Protein AF-A0A820RFN9-F1 (afdb_monomer_lite)

Sequence (138 aa):
KYSQEIILLDFNHFYDFIEDHGHKKLIDLIHEIFGTKLCTTARTINECTLNYLWNHKQQVILLYDEDADKCTPYMDKIGHFFKVCESPWPNTPRVENLFLFLNEKVSQPRPTTCINVTQGQTTPDGSSIQRNPFSSLY

Secondary structure (DSSP, 8-state):
--SS--EEEEE---TT--SHHHHHHHHHHHHHHHGGGB--S--STTT--HHHHHHTT--EEEEE-S-HHHHGGGHHHH-PPPPBS-------S-HHHHHHHHHHHHHSPPPSSSB----------HHHHHH-TTS---

Radius of gyration: 18.13 Å; chains: 1; bounding box: 38×36×46 Å

Foldseek 3Di:
DPLLAAAEAADDDDPPPPDLVSVVVVLVVCCVVCPQLAPAPDPFPVCPDSVNSSVSSHRYAYAHPDDVVSCVVVSNRRHDHFAAPDADDLAAQDQVSLVVQQVVLVPDDDDPGGDYHRDSDYDDDPVNCVVCVPDDPD

pLDDT: mean 81.47, std 10.43, range [44.75, 95.12]

InterPro domains:
  IPR017946 PLC-like phosphodiesterase, TIM beta/alpha-barrel domain superfamily [G3DSA:3.20.20.190] (1-134)
  IPR017946 PLC-like phosphodiesterase, TIM beta/alpha-barrel domain superfamily [SSF51695] (2-116)

Organism: NCBI:txid433720

Structure (mmCIF, N/CA/C/O backbone):
data_AF-A0A820RFN9-F1
#
_entry.id   AF-A0A820RFN9-F1
#
loop_
_atom_site.group_PDB
_atom_site.id
_atom_site.type_symbol
_atom_site.label_atom_id
_atom_site.label_alt_id
_atom_site.label_comp_id
_atom_site.label_asym_id
_atom_site.label_entity_id
_atom_site.label_seq_id
_atom_site.pdbx_PDB_ins_code
_atom_site.Cartn_x
_atom_site.Cartn_y
_atom_site.Cartn_z
_atom_site.occupancy
_atom_site.B_iso_or_equiv
_atom_site.auth_seq_id
_atom_site.auth_comp_id
_atom_site.auth_asym_id
_atom_site.auth_atom_id
_atom_site.pdbx_PDB_model_num
ATOM 1 N N . LYS A 1 1 ? -18.315 -11.829 2.493 1.00 63.44 1 LYS A N 1
ATOM 2 C CA . LYS A 1 1 ? -17.267 -12.874 2.348 1.00 63.44 1 LYS A CA 1
ATOM 3 C C . LYS A 1 1 ? -15.975 -12.113 2.038 1.00 63.44 1 LYS A C 1
ATOM 5 O O . LYS A 1 1 ? -16.092 -11.216 1.219 1.00 63.44 1 LYS A O 1
ATOM 10 N N . TYR A 1 2 ? -14.856 -12.362 2.735 1.00 82.00 2 TYR A N 1
ATOM 11 C CA . TYR A 1 2 ? -13.603 -11.558 2.737 1.00 82.00 2 TYR A CA 1
ATOM 12 C C . TYR A 1 2 ? -13.580 -10.293 3.625 1.00 82.00 2 TYR A C 1
ATOM 14 O O . TYR A 1 2 ? -13.103 -9.251 3.200 1.00 82.00 2 TYR A O 1
ATOM 22 N N . SER A 1 3 ? -14.086 -10.344 4.863 1.00 83.25 3 SER A N 1
ATOM 23 C CA . SER A 1 3 ? -14.044 -9.186 5.787 1.00 83.25 3 SER A CA 1
ATOM 24 C C . SER A 1 3 ? -12.675 -8.929 6.431 1.00 83.25 3 SER A C 1
ATOM 26 O O . SER A 1 3 ? -12.507 -7.909 7.088 1.00 83.25 3 SER A O 1
ATOM 28 N N . GLN A 1 4 ? -11.729 -9.861 6.287 1.00 91.88 4 GLN A N 1
ATOM 29 C CA . GLN A 1 4 ? -10.381 -9.762 6.857 1.00 91.88 4 GLN A CA 1
ATOM 30 C C . GLN A 1 4 ? -9.294 -9.528 5.802 1.00 91.88 4 GLN A C 1
ATOM 32 O O . GLN A 1 4 ? -8.149 -9.264 6.158 1.00 91.88 4 GLN A O 1
ATOM 37 N N . GLU A 1 5 ? -9.645 -9.595 4.518 1.00 94.75 5 GLU A N 1
ATOM 38 C CA . GLU A 1 5 ? -8.710 -9.277 3.442 1.00 94.75 5 GLU A CA 1
ATOM 39 C C . GLU A 1 5 ? -8.418 -7.778 3.439 1.00 94.75 5 GLU A C 1
ATOM 41 O O . GLU A 1 5 ? -9.338 -6.963 3.597 1.00 94.75 5 GLU A O 1
ATOM 46 N N . ILE A 1 6 ? -7.144 -7.445 3.240 1.00 94.06 6 ILE A N 1
ATOM 47 C CA . ILE A 1 6 ? -6.651 -6.078 3.110 1.00 94.06 6 ILE A CA 1
ATOM 48 C C . ILE A 1 6 ? -6.086 -5.904 1.702 1.00 94.06 6 ILE A C 1
ATOM 50 O O . ILE A 1 6 ? -5.298 -6.718 1.227 1.00 94.06 6 ILE A O 1
ATOM 54 N N . ILE A 1 7 ? -6.497 -4.830 1.045 1.00 93.62 7 ILE A N 1
ATOM 55 C CA . ILE A 1 7 ? -6.094 -4.451 -0.301 1.00 93.62 7 ILE A CA 1
ATOM 56 C C . ILE A 1 7 ? -5.131 -3.274 -0.177 1.00 93.62 7 ILE A C 1
ATOM 58 O O . ILE A 1 7 ? -5.468 -2.252 0.422 1.00 93.62 7 ILE A O 1
ATOM 62 N N . LEU A 1 8 ? -3.945 -3.413 -0.763 1.00 91.56 8 LEU A N 1
ATOM 63 C CA . LEU A 1 8 ? -3.024 -2.303 -0.986 1.00 91.56 8 LEU A CA 1
ATOM 64 C C . LEU A 1 8 ? -3.233 -1.812 -2.421 1.00 91.56 8 LEU A C 1
ATOM 66 O O . LEU A 1 8 ? -3.063 -2.589 -3.359 1.00 91.56 8 LEU A O 1
ATOM 70 N N . LEU A 1 9 ? -3.629 -0.553 -2.588 1.00 91.38 9 LEU A N 1
ATOM 71 C CA . LEU A 1 9 ? -3.722 0.091 -3.896 1.00 91.38 9 LEU A CA 1
ATOM 72 C C . LEU A 1 9 ? -2.517 1.003 -4.072 1.00 91.38 9 LEU A C 1
ATOM 74 O O . LEU A 1 9 ? -2.423 2.011 -3.379 1.00 91.38 9 LEU A O 1
ATOM 78 N N . ASP A 1 10 ? -1.614 0.628 -4.973 1.00 88.12 10 ASP A N 1
ATOM 79 C CA . ASP A 1 10 ? -0.408 1.387 -5.297 1.00 88.12 10 ASP A CA 1
ATOM 80 C C . ASP A 1 10 ? -0.602 2.138 -6.615 1.00 88.12 10 ASP A C 1
ATOM 82 O O . ASP A 1 10 ? -0.646 1.529 -7.685 1.00 88.12 10 ASP A O 1
ATOM 86 N N . PHE A 1 11 ? -0.780 3.455 -6.518 1.00 86.50 11 PHE A N 1
ATOM 87 C CA . PHE A 1 11 ? -0.796 4.355 -7.662 1.00 86.50 11 PHE A CA 1
ATOM 88 C C . PHE A 1 11 ? 0.544 5.080 -7.731 1.00 86.50 11 PHE A C 1
ATOM 90 O O . PHE A 1 11 ? 0.861 5.902 -6.870 1.00 86.50 11 PHE A O 1
ATOM 97 N N . ASN A 1 12 ? 1.304 4.786 -8.778 1.00 81.12 12 ASN A N 1
ATOM 98 C CA . ASN A 1 12 ? 2.606 5.373 -9.050 1.00 81.12 12 ASN A CA 1
ATOM 99 C C . ASN A 1 12 ? 2.715 5.797 -10.520 1.00 81.12 12 ASN A C 1
ATOM 101 O O . ASN A 1 12 ? 1.870 5.442 -11.344 1.00 81.12 12 ASN A O 1
ATOM 105 N N . HIS A 1 13 ? 3.743 6.593 -10.832 1.00 78.69 13 HIS A N 1
ATOM 106 C CA . HIS A 1 13 ? 4.041 7.055 -12.192 1.00 78.69 13 HIS A CA 1
ATOM 107 C C . HIS A 1 13 ? 2.832 7.685 -12.918 1.00 78.69 13 HIS A C 1
ATOM 109 O O . HIS A 1 13 ? 2.386 7.208 -13.961 1.00 78.69 13 HIS A O 1
ATOM 115 N N . PHE A 1 14 ? 2.301 8.783 -12.374 1.00 81.94 14 PHE A N 1
ATOM 116 C CA . PHE A 1 14 ? 1.192 9.529 -12.977 1.00 81.94 14 PHE A CA 1
ATOM 117 C C . PHE A 1 14 ? 1.615 10.227 -14.281 1.00 81.94 14 PHE A C 1
ATOM 119 O O . PHE A 1 14 ? 2.136 11.341 -14.272 1.00 81.94 14 PHE A O 1
ATOM 126 N N . TYR A 1 15 ? 1.390 9.571 -15.419 1.00 78.94 15 TYR A N 1
ATOM 127 C CA . TYR A 1 15 ? 1.621 10.154 -16.742 1.00 78.94 15 TYR A CA 1
ATOM 128 C C . TYR A 1 15 ? 0.441 11.021 -17.173 1.00 78.94 15 TYR A C 1
ATOM 130 O O . TYR A 1 15 ? -0.710 10.613 -17.044 1.00 78.94 15 TYR A O 1
ATOM 138 N N . ASP A 1 16 ? 0.731 12.209 -17.703 1.00 78.25 16 ASP A N 1
ATOM 139 C CA . ASP A 1 16 ? -0.263 13.159 -18.219 1.00 78.25 16 ASP A CA 1
ATOM 140 C C . ASP A 1 16 ? -1.347 13.578 -17.211 1.00 78.25 16 ASP A C 1
ATOM 142 O O . ASP A 1 16 ? -2.396 14.107 -17.588 1.00 78.25 16 ASP A O 1
ATOM 146 N N . PHE A 1 17 ? -1.077 13.435 -15.909 1.00 76.31 17 PHE A N 1
ATOM 147 C CA . PHE A 1 17 ? -1.817 14.149 -14.872 1.00 76.31 17 PHE A CA 1
ATOM 148 C C . PHE A 1 17 ? -1.335 15.604 -14.859 1.00 76.31 17 PHE A C 1
ATOM 150 O O . PHE A 1 17 ? -0.582 16.060 -14.003 1.00 76.31 17 PHE A O 1
ATOM 157 N N . ILE A 1 18 ? -1.718 16.324 -15.907 1.00 63.00 18 ILE A N 1
ATOM 158 C CA . ILE A 1 18 ? -1.480 17.752 -16.036 1.00 63.00 18 ILE A CA 1
ATOM 159 C C . ILE A 1 18 ? -2.492 18.427 -15.098 1.00 63.00 18 ILE A C 1
ATOM 161 O O . ILE A 1 18 ? -3.697 18.322 -15.322 1.00 63.00 18 ILE A O 1
ATOM 165 N N . GLU A 1 19 ? -1.992 19.088 -14.048 1.00 65.00 19 GLU A N 1
ATOM 166 C CA . GLU A 1 19 ? -2.757 19.833 -13.027 1.00 65.00 19 GLU A CA 1
ATOM 167 C C . GLU A 1 19 ? -3.531 18.986 -11.985 1.00 65.00 19 GLU A C 1
ATOM 169 O O . GLU A 1 19 ? -3.819 17.800 -12.156 1.00 65.00 19 GLU A O 1
ATOM 174 N N . ASP A 1 20 ? -3.942 19.639 -10.889 1.00 67.94 20 ASP A N 1
ATOM 175 C CA . ASP A 1 20 ? -4.644 19.043 -9.735 1.00 67.94 20 ASP A CA 1
ATOM 176 C C . ASP A 1 20 ? -5.970 18.334 -10.092 1.00 67.94 20 ASP A C 1
ATOM 178 O O . ASP A 1 20 ? -6.536 17.583 -9.291 1.00 67.94 20 ASP A O 1
ATOM 182 N N . HIS A 1 21 ? -6.517 18.578 -11.287 1.00 77.44 21 HIS A N 1
ATOM 183 C CA . HIS A 1 21 ? -7.804 18.038 -11.726 1.00 77.44 21 HIS A CA 1
ATOM 184 C C . HIS A 1 21 ? -7.785 16.524 -11.971 1.00 77.44 21 HIS A C 1
ATOM 186 O O . HIS A 1 21 ? -8.797 15.866 -11.709 1.00 77.44 21 HIS A O 1
ATOM 192 N N . GLY A 1 22 ? -6.667 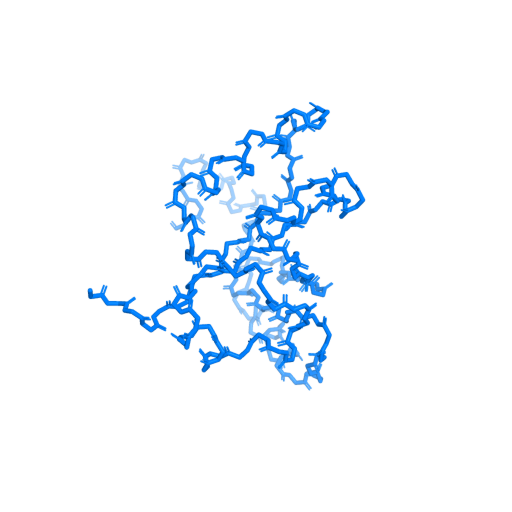15.962 -12.445 1.00 84.00 22 GLY A N 1
ATOM 193 C CA . GLY A 1 22 ? -6.523 14.513 -12.629 1.00 84.00 22 GLY A CA 1
ATOM 194 C C . GLY A 1 22 ? -6.543 13.776 -11.290 1.00 84.00 22 GLY A C 1
ATOM 195 O O . GLY A 1 22 ? -7.355 12.871 -11.080 1.00 84.00 22 GLY A O 1
ATOM 196 N N . HIS A 1 23 ? -5.723 14.253 -10.351 1.00 85.00 23 HIS A N 1
ATOM 197 C CA . HIS A 1 23 ? -5.608 13.706 -8.998 1.00 85.00 23 HIS A CA 1
ATOM 198 C C . HIS A 1 23 ? -6.942 13.773 -8.258 1.00 85.00 23 HIS A C 1
ATOM 200 O O . HIS A 1 23 ? -7.414 12.766 -7.733 1.00 85.00 23 HIS A O 1
ATOM 206 N N . LYS A 1 24 ? -7.625 14.925 -8.313 1.00 84.75 24 LYS A N 1
ATOM 207 C CA . LYS A 1 24 ? -8.957 15.096 -7.721 1.00 84.75 24 LYS A CA 1
ATOM 208 C C . LYS A 1 24 ? -9.959 14.054 -8.218 1.00 84.75 24 LYS A C 1
ATOM 210 O O . LYS A 1 24 ? -10.647 13.440 -7.408 1.00 84.75 24 LYS A O 1
ATOM 215 N N . LYS A 1 25 ? -10.057 13.861 -9.538 1.00 87.75 25 LYS A N 1
ATOM 216 C CA . LYS A 1 25 ? -11.018 12.921 -10.137 1.00 87.75 25 LYS A CA 1
ATOM 217 C C . LYS A 1 25 ? -10.735 11.481 -9.726 1.00 87.75 25 LYS A C 1
ATOM 219 O O . LYS A 1 25 ? -11.669 10.764 -9.380 1.00 87.75 25 LYS A O 1
ATOM 224 N N . LEU A 1 26 ? -9.467 11.069 -9.750 1.00 89.19 26 LEU A N 1
ATOM 225 C CA . LEU A 1 26 ? -9.071 9.727 -9.327 1.00 89.19 26 LEU A CA 1
ATOM 226 C C . LEU A 1 26 ? -9.400 9.499 -7.847 1.00 89.19 26 LEU A C 1
ATOM 228 O O . LEU A 1 26 ? -9.985 8.482 -7.488 1.00 89.19 26 LEU A O 1
ATOM 232 N N . ILE A 1 27 ? -9.086 10.474 -7.001 1.00 88.25 27 ILE A N 1
ATOM 233 C CA . ILE A 1 27 ? -9.373 10.427 -5.569 1.00 88.25 27 ILE A CA 1
ATOM 234 C C . ILE A 1 27 ? -10.878 10.349 -5.288 1.00 88.25 27 ILE A C 1
ATOM 236 O O . ILE A 1 27 ? -11.308 9.517 -4.487 1.00 88.25 27 ILE A O 1
ATOM 240 N N . ASP A 1 28 ? -11.680 11.194 -5.938 1.00 89.12 28 ASP A N 1
ATOM 241 C CA . ASP A 1 28 ? -13.133 11.189 -5.767 1.00 89.12 28 ASP A CA 1
ATOM 242 C C . ASP A 1 28 ? -13.722 9.832 -6.199 1.00 89.12 28 ASP A C 1
ATOM 244 O O . ASP A 1 28 ? -14.564 9.285 -5.487 1.00 89.12 28 ASP A O 1
ATOM 248 N N . LEU A 1 29 ? -13.206 9.229 -7.279 1.00 92.50 29 LEU A N 1
ATOM 249 C CA . LEU A 1 29 ? -13.595 7.890 -7.731 1.00 92.50 29 LEU A CA 1
ATOM 250 C C . LEU A 1 29 ? -13.212 6.791 -6.724 1.00 92.50 29 LEU A C 1
ATOM 252 O O . LEU A 1 29 ? -14.024 5.919 -6.416 1.00 92.50 29 LEU A O 1
ATOM 256 N N . ILE A 1 30 ? -11.990 6.824 -6.185 1.00 92.56 30 ILE A N 1
ATOM 257 C CA . ILE A 1 30 ? -11.536 5.877 -5.153 1.00 92.56 30 ILE A CA 1
ATOM 258 C C . ILE A 1 30 ? -12.450 5.968 -3.925 1.00 92.56 30 ILE A C 1
ATOM 260 O O . ILE A 1 30 ? -12.895 4.944 -3.401 1.00 92.56 30 ILE A O 1
ATOM 264 N N . HIS A 1 31 ? -12.767 7.187 -3.486 1.00 90.50 31 HIS A N 1
ATOM 265 C CA . HIS A 1 31 ? -13.668 7.407 -2.362 1.00 90.50 31 HIS A CA 1
ATOM 266 C C . HIS A 1 31 ? -15.097 6.932 -2.655 1.00 90.50 31 HIS A C 1
ATOM 268 O O . HIS A 1 31 ? -15.713 6.313 -1.792 1.00 90.50 31 HIS A O 1
ATOM 274 N N . GLU A 1 32 ? -15.623 7.164 -3.857 1.00 92.94 32 GLU A N 1
ATOM 275 C CA . GLU A 1 32 ? -16.941 6.669 -4.270 1.00 92.94 32 GLU A CA 1
ATOM 276 C C . GLU A 1 32 ? -17.019 5.133 -4.243 1.00 92.94 32 GLU A C 1
ATOM 278 O O . GLU A 1 32 ? -17.994 4.569 -3.746 1.00 92.94 32 GLU A O 1
ATOM 283 N N . ILE A 1 33 ? -15.973 4.446 -4.717 1.00 94.31 33 ILE A N 1
ATOM 284 C CA . ILE A 1 33 ? -15.933 2.979 -4.799 1.00 94.31 33 ILE A CA 1
ATOM 285 C C . ILE A 1 33 ? -15.744 2.336 -3.421 1.00 94.31 33 ILE A C 1
ATOM 287 O O . ILE A 1 33 ? -16.425 1.364 -3.075 1.00 94.31 33 ILE A O 1
ATOM 291 N N . PHE A 1 34 ? -14.777 2.825 -2.645 1.00 93.31 34 PHE A N 1
ATOM 292 C CA . PHE A 1 34 ? -14.344 2.153 -1.420 1.00 93.31 34 PHE A CA 1
ATOM 293 C C . PHE A 1 34 ? -14.951 2.759 -0.154 1.00 93.31 34 PHE A C 1
ATOM 295 O O . PHE A 1 34 ? -15.169 2.024 0.814 1.00 93.31 34 PHE A O 1
ATOM 302 N N . GLY A 1 35 ? -15.271 4.054 -0.160 1.00 91.94 35 GLY A N 1
ATOM 303 C CA . GLY A 1 35 ? -15.923 4.766 0.937 1.00 91.94 35 GLY A CA 1
ATOM 304 C C . GLY A 1 35 ? -15.311 4.439 2.297 1.00 91.94 35 GLY A C 1
ATOM 305 O O . GLY A 1 35 ? -14.104 4.537 2.501 1.00 91.94 35 GLY A O 1
ATOM 306 N N . THR A 1 36 ? -16.141 3.954 3.222 1.00 91.81 36 THR A N 1
ATOM 307 C CA . THR A 1 36 ? -15.730 3.625 4.598 1.00 91.81 36 THR A 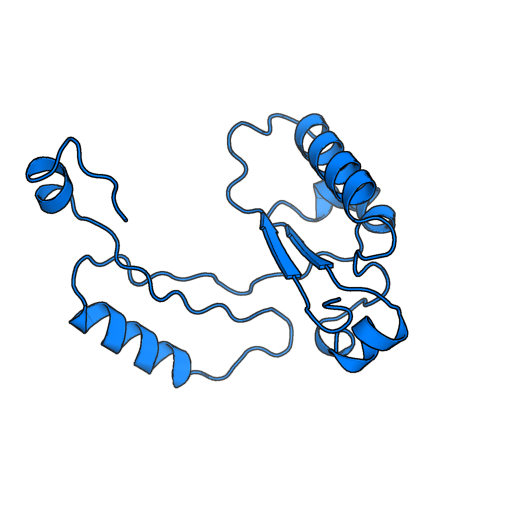CA 1
ATOM 308 C C . THR A 1 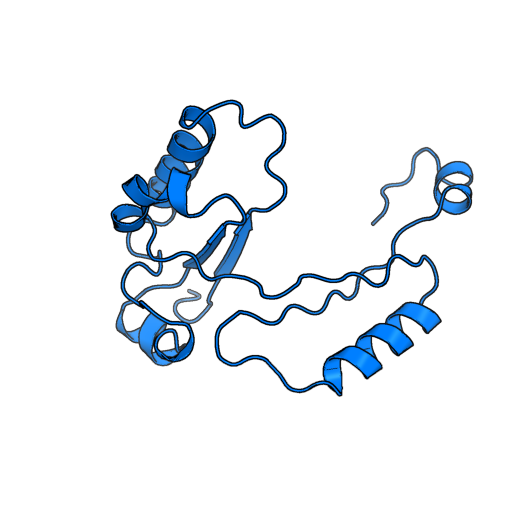36 ? -14.738 2.464 4.708 1.00 91.81 36 THR A C 1
ATOM 310 O O . THR A 1 36 ? -14.239 2.204 5.798 1.00 91.81 36 THR A O 1
ATOM 313 N N . LYS A 1 37 ? -14.466 1.729 3.621 1.00 93.56 37 LYS A N 1
ATOM 314 C CA . LYS A 1 37 ? -13.429 0.688 3.610 1.00 93.56 37 LYS A CA 1
ATOM 315 C C . LYS A 1 37 ? -12.027 1.278 3.467 1.00 93.56 37 LYS A C 1
ATOM 317 O O . LYS A 1 37 ? -11.068 0.551 3.717 1.00 93.56 37 LYS A O 1
ATOM 322 N N . LEU A 1 38 ? -11.887 2.542 3.065 1.00 93.38 38 LEU A N 1
ATOM 323 C CA . LEU A 1 38 ? -10.592 3.217 3.019 1.00 93.38 38 LEU A CA 1
ATOM 324 C C . LEU A 1 38 ? -10.050 3.429 4.432 1.00 93.38 38 LEU A C 1
ATOM 326 O O . LEU A 1 38 ? -10.771 3.838 5.343 1.00 93.38 38 LEU A O 1
ATOM 330 N N . CYS A 1 39 ? -8.762 3.156 4.604 1.00 92.00 39 CYS A N 1
ATOM 331 C CA . CYS A 1 39 ? -8.029 3.438 5.826 1.00 92.00 39 CYS A CA 1
ATOM 332 C C . CYS A 1 39 ? -7.766 4.942 5.943 1.00 92.00 39 CYS A C 1
ATOM 334 O O . CYS A 1 39 ? -6.727 5.434 5.509 1.00 92.00 39 CYS A O 1
ATOM 336 N N . THR A 1 40 ? -8.700 5.671 6.556 1.00 88.88 40 THR A N 1
ATOM 337 C CA . THR A 1 40 ? -8.592 7.130 6.720 1.00 88.88 40 THR A CA 1
ATOM 338 C C . THR A 1 40 ? -8.084 7.584 8.083 1.00 88.88 40 THR A C 1
ATOM 340 O O . THR A 1 40 ? -7.723 8.744 8.266 1.00 88.88 40 THR A O 1
ATOM 343 N N . THR A 1 41 ? -8.049 6.674 9.054 1.00 85.38 41 THR A N 1
ATOM 344 C CA . THR A 1 41 ? -7.905 7.018 10.473 1.00 85.38 41 THR A CA 1
ATOM 345 C C . THR A 1 41 ? -6.532 6.691 11.052 1.00 85.38 41 THR A C 1
ATOM 347 O O . THR A 1 41 ? -6.127 7.344 12.013 1.00 85.38 41 THR A O 1
ATOM 350 N N . ALA A 1 42 ? -5.801 5.730 10.478 1.00 85.00 42 ALA A N 1
ATOM 351 C CA . ALA A 1 42 ? -4.424 5.460 10.879 1.00 85.00 42 ALA A CA 1
ATOM 352 C C . ALA A 1 42 ? -3.510 6.597 10.397 1.00 85.00 42 ALA A C 1
ATOM 354 O O . ALA A 1 42 ? -3.516 6.947 9.216 1.00 85.00 42 ALA A O 1
ATOM 355 N N . ARG A 1 43 ? -2.730 7.182 11.312 1.00 82.50 43 ARG A N 1
ATOM 356 C CA . ARG A 1 43 ? -1.818 8.300 11.023 1.00 82.50 43 ARG A CA 1
ATOM 357 C C . ARG A 1 43 ? -0.399 7.816 10.732 1.00 82.50 43 ARG A C 1
ATOM 359 O O . ARG A 1 43 ? 0.363 8.508 10.064 1.00 82.50 43 ARG A O 1
ATOM 366 N N . THR A 1 44 ? -0.043 6.623 11.209 1.00 84.19 44 THR A N 1
ATOM 367 C CA . THR A 1 44 ? 1.281 6.020 11.008 1.00 84.19 44 THR A CA 1
ATOM 368 C C . THR A 1 44 ? 1.191 4.544 10.620 1.00 84.19 44 THR A C 1
ATOM 370 O O . THR A 1 44 ? 0.194 3.871 10.881 1.00 84.19 44 THR A O 1
ATOM 373 N N . ILE A 1 45 ? 2.258 4.005 10.021 1.00 84.31 45 ILE A N 1
ATOM 374 C CA . ILE A 1 45 ? 2.339 2.573 9.673 1.00 84.31 45 ILE A CA 1
ATOM 375 C C . ILE A 1 45 ? 2.249 1.684 10.912 1.00 84.31 45 ILE A C 1
ATOM 377 O O . ILE A 1 45 ? 1.618 0.634 10.868 1.00 84.31 45 ILE A O 1
ATOM 381 N N . ASN A 1 46 ? 2.828 2.123 12.031 1.00 86.31 46 ASN A N 1
ATOM 382 C CA . ASN A 1 46 ? 2.802 1.361 13.278 1.00 86.31 46 ASN A CA 1
ATOM 383 C C . ASN A 1 46 ? 1.393 1.289 13.891 1.00 86.31 46 ASN A C 1
ATOM 385 O O . ASN A 1 46 ? 1.060 0.303 14.542 1.00 86.31 46 ASN A O 1
ATOM 389 N N . GLU A 1 47 ? 0.555 2.304 13.666 1.00 88.75 47 GLU A N 1
ATOM 390 C CA . GLU A 1 47 ? -0.864 2.275 14.046 1.00 88.75 47 GLU A CA 1
ATOM 391 C C . GLU A 1 47 ? -1.696 1.384 13.113 1.00 88.75 47 GLU A C 1
ATOM 393 O O . GLU A 1 47 ? -2.655 0.746 13.555 1.00 88.75 47 GLU A O 1
ATOM 398 N N . CYS A 1 48 ? -1.316 1.314 11.834 1.00 90.44 48 CYS A N 1
ATOM 399 C CA . CYS A 1 48 ? -2.013 0.585 10.775 1.00 90.44 48 CYS A CA 1
ATOM 400 C C . CYS A 1 48 ? -1.783 -0.938 10.858 1.00 90.44 48 CYS A C 1
ATOM 402 O O . CYS A 1 48 ? -1.217 -1.575 9.971 1.00 90.44 48 CYS A O 1
ATOM 404 N N . THR A 1 49 ? -2.219 -1.544 11.962 1.00 92.56 49 THR A N 1
ATOM 405 C CA . THR A 1 49 ? -2.185 -3.001 12.156 1.00 92.56 49 THR A CA 1
ATOM 406 C C . THR A 1 49 ? -3.415 -3.678 11.546 1.00 92.56 49 THR A C 1
ATOM 408 O O . THR A 1 49 ? -4.477 -3.071 11.418 1.00 92.56 49 THR A O 1
ATOM 411 N N . LEU A 1 50 ? -3.324 -4.978 11.245 1.00 94.75 50 LEU A N 1
ATOM 412 C CA . LEU A 1 50 ? -4.479 -5.755 10.768 1.00 94.75 50 LEU A CA 1
ATOM 413 C C . LEU A 1 50 ? -5.664 -5.691 11.743 1.00 94.75 50 LEU A C 1
ATOM 415 O O . LEU A 1 50 ? -6.794 -5.443 11.332 1.00 94.75 50 LEU A O 1
ATOM 419 N N . ASN A 1 51 ? -5.398 -5.826 13.046 1.00 95.12 51 ASN A N 1
ATOM 420 C CA . ASN A 1 51 ? -6.430 -5.703 14.077 1.00 95.12 51 ASN A CA 1
ATOM 421 C C . ASN A 1 51 ? -7.075 -4.317 14.079 1.00 95.12 51 ASN A C 1
ATOM 423 O O . ASN A 1 51 ? -8.290 -4.214 14.235 1.00 95.12 51 ASN A O 1
ATOM 427 N N . TYR A 1 52 ? -6.281 -3.258 13.898 1.00 94.25 52 TYR A N 1
ATOM 428 C CA . TYR A 1 52 ? -6.812 -1.906 13.775 1.00 94.25 52 TYR A CA 1
ATOM 429 C C . TYR A 1 52 ? -7.789 -1.818 12.598 1.00 94.25 52 TYR A C 1
ATOM 431 O O . TYR A 1 52 ? -8.942 -1.439 12.797 1.00 94.25 52 TYR A O 1
ATOM 439 N N . LEU A 1 53 ? -7.371 -2.243 11.405 1.00 94.25 53 LEU A N 1
ATOM 440 C CA . LEU A 1 53 ? -8.192 -2.184 10.194 1.00 94.25 53 LEU A CA 1
ATOM 441 C C . LEU A 1 53 ? -9.491 -2.987 10.343 1.00 94.25 53 LEU A C 1
ATOM 443 O O . LEU A 1 53 ? -10.577 -2.466 10.085 1.00 94.25 53 LEU A O 1
ATOM 447 N N . TRP A 1 54 ? -9.411 -4.218 10.853 1.00 95.00 54 TRP A N 1
ATOM 448 C CA . TRP A 1 54 ? -10.584 -5.073 11.054 1.00 95.00 54 TRP A CA 1
ATOM 449 C C . TRP A 1 54 ? -11.571 -4.498 12.072 1.00 95.00 54 TRP A C 1
ATOM 451 O O . TRP A 1 54 ? -12.778 -4.513 11.823 1.00 95.00 54 TRP A O 1
ATOM 461 N N . ASN A 1 55 ? -11.078 -3.934 13.179 1.00 94.31 55 ASN A N 1
ATOM 462 C CA . ASN A 1 55 ? -11.9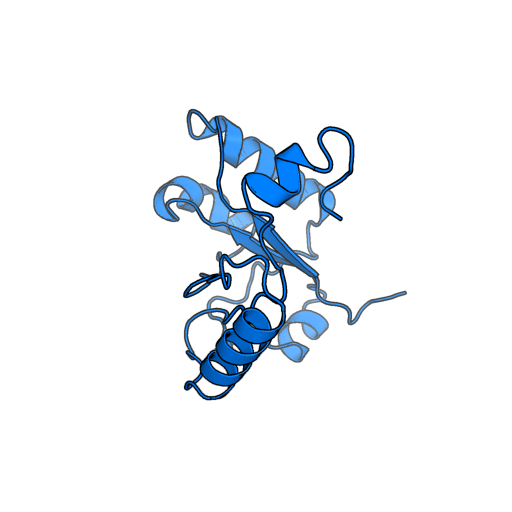26 -3.300 14.193 1.00 94.31 55 ASN A CA 1
ATOM 463 C C . ASN A 1 55 ? -12.659 -2.067 13.644 1.00 94.31 55 ASN A C 1
ATOM 465 O O . ASN A 1 55 ? -13.802 -1.813 14.023 1.00 94.31 55 ASN A O 1
ATOM 469 N N . HIS A 1 56 ? -12.034 -1.341 12.715 1.00 92.88 56 HIS A N 1
ATOM 470 C CA . HIS A 1 56 ? -12.624 -0.175 12.055 1.00 92.88 56 HIS A CA 1
ATOM 471 C C . HIS A 1 56 ? -13.386 -0.526 10.768 1.00 92.88 56 HIS A C 1
ATOM 473 O O . HIS A 1 56 ? -13.930 0.366 10.122 1.00 92.88 56 HIS A O 1
ATOM 479 N N . LYS A 1 57 ? -13.471 -1.814 10.398 1.00 93.38 57 LYS A N 1
ATOM 480 C CA . LYS A 1 57 ? -14.068 -2.297 9.136 1.00 93.38 57 LYS A CA 1
ATOM 481 C C . LYS A 1 57 ? -13.437 -1.660 7.888 1.00 93.38 57 LYS A C 1
ATOM 483 O O . LYS A 1 57 ? -14.088 -1.538 6.849 1.00 93.38 57 LYS A O 1
ATOM 488 N N . GLN A 1 58 ? -12.169 -1.280 7.997 1.00 93.44 58 GLN A N 1
ATOM 489 C CA . GLN A 1 58 ? -11.347 -0.770 6.910 1.00 93.44 58 GLN A CA 1
ATOM 490 C C . GLN A 1 58 ? -10.599 -1.932 6.262 1.00 93.44 58 GLN A C 1
ATOM 492 O O . GLN A 1 58 ? -10.195 -2.887 6.923 1.00 93.44 58 GLN A O 1
ATOM 497 N N . GLN A 1 59 ? -10.456 -1.870 4.945 1.00 94.25 59 GLN A N 1
ATOM 498 C CA . GLN A 1 59 ? -9.898 -2.950 4.135 1.00 94.25 59 GLN A CA 1
ATOM 499 C C . GLN A 1 59 ? -8.976 -2.453 3.029 1.00 94.25 59 GLN A C 1
ATOM 501 O O . GLN A 1 59 ? -8.340 -3.271 2.382 1.00 94.25 59 GLN A O 1
ATOM 506 N N . VAL A 1 60 ? -8.918 -1.150 2.767 1.00 93.75 60 VAL A N 1
ATOM 507 C CA . VAL A 1 60 ? -8.188 -0.602 1.626 1.00 93.75 60 VAL A CA 1
ATOM 508 C C . VAL A 1 60 ? -7.197 0.431 2.119 1.00 93.75 60 VAL A C 1
ATOM 510 O O . VAL A 1 60 ? -7.578 1.408 2.758 1.00 93.75 60 VAL A O 1
ATOM 513 N N . ILE A 1 61 ? -5.927 0.204 1.817 1.00 91.94 61 ILE A N 1
ATOM 514 C CA . ILE A 1 61 ? -4.836 1.130 2.083 1.00 91.94 61 ILE A CA 1
ATOM 515 C C . ILE A 1 61 ? -4.398 1.723 0.750 1.00 91.94 61 ILE A C 1
ATOM 517 O O . ILE A 1 61 ? -4.130 0.986 -0.200 1.00 91.94 61 ILE A O 1
ATOM 521 N N . LEU A 1 62 ? -4.321 3.049 0.695 1.00 89.00 62 LEU A N 1
ATOM 522 C CA . LEU A 1 62 ? -3.899 3.778 -0.490 1.00 89.00 62 LEU A CA 1
ATOM 523 C C . LEU A 1 62 ? -2.423 4.178 -0.371 1.00 89.00 62 LEU A C 1
ATOM 525 O O . LEU A 1 62 ? -2.029 4.868 0.573 1.00 89.00 62 LEU A O 1
ATOM 529 N N . LEU A 1 63 ? -1.624 3.743 -1.340 1.00 86.88 63 LEU A N 1
ATOM 530 C CA . LEU A 1 63 ? -0.260 4.200 -1.590 1.00 86.88 63 LEU A CA 1
ATOM 531 C C . LEU A 1 63 ? -0.334 5.076 -2.839 1.00 86.88 63 LEU A C 1
ATOM 533 O O . LEU A 1 63 ? -0.831 4.639 -3.876 1.00 86.88 63 LEU A O 1
ATOM 537 N N . TYR A 1 64 ? 0.065 6.334 -2.709 1.00 84.25 64 TYR A N 1
ATOM 538 C CA . TYR A 1 64 ? -0.113 7.328 -3.760 1.00 84.25 64 TYR A CA 1
ATOM 539 C C . TYR A 1 64 ? 1.193 8.101 -3.916 1.00 84.25 64 TYR A C 1
ATOM 541 O O . TYR A 1 64 ? 1.541 8.910 -3.055 1.00 84.25 64 TYR A O 1
ATOM 549 N N . ASP A 1 65 ? 1.941 7.780 -4.970 1.00 75.12 65 ASP A N 1
ATOM 550 C CA . ASP A 1 65 ? 3.278 8.313 -5.235 1.00 75.12 65 ASP A CA 1
ATOM 551 C C . ASP A 1 65 ? 3.200 9.577 -6.095 1.00 75.12 65 ASP A C 1
ATOM 553 O O . ASP A 1 65 ? 3.386 9.568 -7.311 1.00 75.12 65 ASP A O 1
ATOM 557 N N . GLU A 1 66 ? 2.842 10.681 -5.455 1.00 62.69 66 GLU A N 1
ATOM 558 C CA . GLU A 1 66 ? 2.954 12.020 -6.018 1.00 62.69 66 GLU A CA 1
ATOM 559 C C . GLU A 1 66 ? 3.150 13.016 -4.871 1.00 62.69 66 GLU A C 1
ATOM 561 O O . GLU A 1 66 ? 2.824 12.681 -3.731 1.00 62.69 66 GLU A O 1
ATOM 566 N N . ASP A 1 67 ? 3.677 14.213 -5.160 1.00 60.09 67 ASP A N 1
ATOM 567 C CA . ASP A 1 67 ? 3.895 15.306 -4.203 1.00 60.09 67 ASP A CA 1
ATOM 568 C C . ASP A 1 67 ? 2.752 15.370 -3.179 1.00 60.09 67 ASP A C 1
ATOM 570 O O . ASP A 1 67 ? 1.679 15.913 -3.457 1.00 60.09 67 ASP A O 1
ATOM 574 N N . ALA A 1 68 ? 2.971 14.805 -1.984 1.00 55.81 68 ALA A N 1
ATOM 575 C CA . ALA A 1 68 ? 1.956 14.712 -0.933 1.00 55.81 68 ALA A CA 1
ATOM 576 C C . ALA A 1 68 ? 1.348 16.094 -0.612 1.00 55.81 68 ALA A C 1
ATOM 578 O O . ALA A 1 68 ? 0.197 16.202 -0.185 1.00 55.81 68 ALA A O 1
ATOM 579 N N . ASP A 1 69 ? 2.103 17.150 -0.913 1.00 60.06 69 ASP A N 1
ATOM 580 C CA . ASP A 1 69 ? 1.715 18.551 -0.848 1.00 60.06 69 ASP A CA 1
ATOM 581 C C . ASP A 1 69 ? 0.533 18.896 -1.778 1.00 60.06 69 ASP A C 1
ATOM 583 O O . ASP A 1 69 ? -0.428 19.518 -1.324 1.00 60.06 69 ASP A O 1
ATOM 587 N N . LYS A 1 70 ? 0.512 18.430 -3.037 1.00 66.25 70 LYS A N 1
ATOM 588 C CA . LYS A 1 70 ? -0.609 18.668 -3.977 1.00 66.25 70 LYS A CA 1
ATOM 589 C C . LYS A 1 70 ? -1.880 17.933 -3.569 1.00 66.25 70 LYS A C 1
ATOM 591 O O . LYS A 1 70 ? -2.993 18.405 -3.796 1.00 66.25 70 LYS A O 1
ATOM 596 N N . CYS A 1 71 ? -1.719 16.778 -2.928 1.00 68.62 71 CYS A N 1
ATOM 597 C CA . CYS A 1 71 ? -2.835 15.954 -2.481 1.00 68.62 71 CYS A CA 1
ATOM 598 C C . CYS A 1 71 ? -3.280 16.246 -1.036 1.00 68.62 71 CYS A C 1
ATOM 600 O O . CYS A 1 71 ? -4.269 15.672 -0.575 1.00 68.62 71 CYS A O 1
ATOM 602 N N . THR A 1 72 ? -2.616 17.175 -0.336 1.00 72.50 72 THR A N 1
ATOM 603 C CA . THR A 1 72 ? -2.965 17.587 1.036 1.00 72.50 72 THR A CA 1
ATOM 604 C C . THR A 1 72 ? -4.448 17.957 1.202 1.00 72.50 72 THR A C 1
ATOM 606 O O . THR A 1 72 ? -5.051 17.488 2.170 1.00 72.50 72 THR A O 1
ATOM 609 N N . PRO A 1 73 ? -5.101 18.690 0.271 1.00 76.56 73 PRO A N 1
ATOM 610 C CA . PRO A 1 73 ? -6.525 19.024 0.388 1.00 76.56 73 PRO A CA 1
ATOM 611 C C . PRO A 1 73 ? -7.472 17.815 0.378 1.00 76.56 73 PRO A C 1
ATOM 613 O O . PRO A 1 73 ? -8.658 17.959 0.674 1.00 76.56 73 PRO A O 1
ATOM 616 N N . TYR A 1 74 ? -6.981 16.635 -0.003 1.00 77.69 74 TYR A N 1
ATOM 617 C CA . TYR A 1 74 ? -7.785 15.430 -0.171 1.00 77.69 74 TYR A CA 1
ATOM 618 C C . TYR A 1 74 ? -7.540 14.360 0.896 1.00 77.69 74 TYR A C 1
ATOM 620 O O . TYR A 1 74 ? -8.280 13.376 0.936 1.00 77.69 74 TYR A O 1
ATOM 628 N N . MET A 1 75 ? -6.561 14.562 1.782 1.00 74.06 75 MET A N 1
ATOM 629 C CA . MET A 1 75 ? -6.192 13.619 2.848 1.00 74.06 75 MET A CA 1
ATOM 630 C C . MET A 1 75 ? -7.383 13.234 3.732 1.00 74.06 75 MET A C 1
ATOM 632 O O . MET A 1 75 ? -7.520 12.081 4.126 1.00 74.06 75 MET A O 1
ATOM 636 N N . ASP A 1 76 ? -8.303 14.163 3.994 1.00 77.62 76 ASP A N 1
ATOM 637 C CA . ASP A 1 76 ? -9.484 13.878 4.818 1.00 77.62 76 ASP A CA 1
ATOM 638 C C . ASP A 1 76 ? -10.451 12.879 4.161 1.00 77.62 76 ASP A C 1
ATOM 640 O O . ASP A 1 76 ? -11.188 12.181 4.856 1.00 77.62 76 ASP A O 1
ATOM 644 N N . LYS A 1 77 ? -10.451 12.785 2.824 1.00 78.62 77 LYS A N 1
ATOM 645 C CA . LYS A 1 77 ? -11.314 11.854 2.084 1.00 78.62 77 LYS A CA 1
ATOM 646 C C . LYS A 1 77 ? -10.723 10.452 2.019 1.00 78.62 77 LYS A C 1
ATOM 648 O O . LYS A 1 77 ? -11.449 9.478 2.161 1.00 78.62 77 LYS A O 1
ATOM 653 N N . ILE A 1 78 ? -9.424 10.338 1.774 1.00 77.88 78 ILE A N 1
ATOM 654 C CA . ILE A 1 78 ? -8.784 9.052 1.441 1.00 77.88 78 ILE A CA 1
ATOM 655 C C . ILE A 1 78 ? -7.791 8.564 2.487 1.00 77.88 78 ILE A C 1
ATOM 657 O O . ILE A 1 78 ? -7.298 7.444 2.375 1.00 77.88 78 ILE A O 1
ATOM 661 N N . GLY A 1 79 ? -7.574 9.353 3.537 1.00 78.69 79 GLY A N 1
ATOM 662 C CA . GLY A 1 79 ? -6.649 9.046 4.610 1.00 78.69 79 GLY A CA 1
ATOM 663 C C . GLY A 1 79 ? -5.265 9.611 4.403 1.00 78.69 79 GLY A C 1
ATOM 664 O O . GLY A 1 79 ? -4.991 10.339 3.451 1.00 78.69 79 GLY A O 1
ATOM 665 N N . HIS A 1 80 ? -4.371 9.231 5.311 1.00 74.62 80 HIS A N 1
ATOM 666 C CA . HIS A 1 80 ? -2.957 9.450 5.075 1.00 74.62 80 HIS A CA 1
ATOM 667 C C . HIS A 1 80 ? -2.426 8.491 4.031 1.00 74.62 80 HIS A C 1
ATOM 669 O O . HIS A 1 80 ? -2.607 7.277 4.128 1.00 74.62 80 HIS A O 1
ATOM 675 N N . PHE A 1 81 ? -1.681 9.051 3.086 1.00 73.06 81 PHE A N 1
ATOM 676 C CA . PHE A 1 81 ? -0.870 8.258 2.185 1.00 73.06 81 PHE A CA 1
ATOM 677 C C . PHE A 1 81 ? 0.282 7.626 2.951 1.00 73.06 81 PHE A C 1
ATOM 679 O O . PHE A 1 81 ? 1.040 8.303 3.654 1.00 73.06 81 PHE A O 1
ATOM 686 N N . PHE A 1 82 ? 0.438 6.320 2.780 1.00 76.81 82 PHE A N 1
ATOM 687 C CA . PHE A 1 82 ? 1.641 5.652 3.235 1.00 76.81 82 PHE A CA 1
ATOM 688 C C . PHE A 1 82 ? 2.707 5.756 2.158 1.00 76.81 82 PHE A C 1
ATOM 690 O O . PHE A 1 82 ? 2.469 5.462 0.988 1.00 76.81 82 PHE A O 1
ATOM 697 N N . LYS A 1 83 ? 3.905 6.151 2.578 1.00 77.00 83 LYS A N 1
ATOM 698 C CA . LYS A 1 83 ? 5.065 6.186 1.702 1.00 77.00 83 LYS A CA 1
ATOM 699 C C . LYS A 1 83 ? 5.639 4.778 1.546 1.00 77.00 83 LYS A C 1
ATOM 701 O O . LYS A 1 83 ? 5.910 4.092 2.538 1.00 77.00 83 LYS A O 1
ATOM 706 N N . VAL A 1 84 ? 5.873 4.370 0.304 1.00 76.62 84 VAL A N 1
ATOM 707 C CA . VAL A 1 84 ? 6.769 3.254 -0.019 1.00 76.62 84 VAL A CA 1
ATOM 708 C C . VAL A 1 84 ? 8.199 3.781 0.069 1.00 76.62 84 VAL A C 1
ATOM 710 O O . VAL A 1 84 ? 8.484 4.848 -0.469 1.00 76.62 84 VAL A O 1
ATOM 713 N N . CYS A 1 85 ? 9.093 3.095 0.790 1.00 71.38 85 CYS A N 1
ATOM 714 C CA . CYS A 1 85 ? 10.470 3.593 0.932 1.00 71.38 85 CYS A CA 1
ATOM 715 C C . CYS A 1 85 ? 11.179 3.654 -0.415 1.00 71.38 85 CYS A C 1
ATOM 717 O O . CYS A 1 85 ? 11.648 4.706 -0.832 1.00 71.38 85 CYS A O 1
ATOM 719 N N . GLU A 1 86 ? 11.242 2.501 -1.066 1.00 74.31 86 GLU A N 1
ATOM 720 C CA . GLU A 1 86 ? 11.775 2.293 -2.398 1.00 74.31 86 GLU A CA 1
ATOM 721 C C . GLU A 1 86 ? 11.026 1.082 -2.964 1.00 74.31 86 GLU A C 1
ATOM 723 O O . GLU A 1 86 ? 10.758 0.123 -2.231 1.00 74.31 86 GLU A O 1
ATOM 728 N N . SER A 1 87 ? 10.710 1.099 -4.258 1.00 77.81 87 SER A N 1
ATOM 729 C CA . SER A 1 87 ? 10.179 -0.069 -4.969 1.00 77.81 87 SER A CA 1
ATOM 730 C C . SER A 1 87 ? 11.182 -0.549 -6.027 1.00 77.81 87 SER A C 1
ATOM 732 O O . SER A 1 87 ? 10.919 -0.439 -7.226 1.00 77.81 87 SER A O 1
ATOM 734 N N . PRO A 1 88 ? 12.369 -1.036 -5.612 1.00 76.31 88 PRO A N 1
ATOM 735 C CA . PRO A 1 88 ? 13.405 -1.446 -6.544 1.00 76.31 88 PRO A CA 1
ATOM 736 C C . PRO A 1 88 ? 12.990 -2.722 -7.277 1.00 76.31 88 PRO A C 1
ATOM 738 O O . PRO A 1 88 ? 12.429 -3.648 -6.683 1.00 76.31 88 PRO A O 1
ATOM 741 N N . TRP A 1 89 ? 13.344 -2.791 -8.555 1.00 78.81 89 TRP A N 1
ATOM 742 C CA . TRP A 1 89 ? 13.215 -3.992 -9.369 1.00 78.81 89 TRP A CA 1
ATOM 743 C C . TRP A 1 89 ? 14.597 -4.419 -9.868 1.00 78.81 89 TRP A C 1
ATOM 745 O O . TRP A 1 89 ? 15.483 -3.580 -10.043 1.00 78.81 89 TRP A O 1
ATOM 755 N N . PRO A 1 90 ? 14.814 -5.718 -10.110 1.00 77.06 90 PRO A N 1
ATOM 756 C CA . PRO A 1 90 ? 16.134 -6.250 -10.449 1.00 77.06 90 PRO A CA 1
ATOM 757 C C . PRO A 1 90 ? 16.624 -5.833 -11.847 1.00 77.06 90 PRO A C 1
ATOM 759 O O . PRO A 1 90 ? 17.775 -6.095 -12.184 1.00 77.06 90 PRO A O 1
ATOM 762 N N . ASN A 1 91 ? 15.757 -5.221 -12.665 1.00 80.50 91 ASN A N 1
ATOM 763 C CA . ASN A 1 91 ? 16.033 -4.720 -14.015 1.00 80.50 91 ASN A CA 1
ATOM 764 C C . ASN A 1 91 ? 16.870 -5.680 -14.874 1.00 80.50 91 ASN A C 1
ATOM 766 O O . ASN A 1 91 ? 17.884 -5.320 -15.474 1.00 80.50 91 ASN A O 1
ATOM 770 N N . THR A 1 92 ? 16.480 -6.951 -14.870 1.00 76.38 92 THR A N 1
ATOM 771 C CA . THR A 1 92 ? 17.256 -8.007 -15.506 1.00 76.38 92 THR A CA 1
ATOM 772 C C . THR A 1 92 ? 16.335 -9.048 -16.133 1.00 76.38 92 THR A C 1
ATOM 774 O O . THR A 1 92 ? 15.317 -9.401 -15.531 1.00 76.38 92 THR A O 1
ATOM 777 N N . PRO A 1 93 ? 16.689 -9.581 -17.316 1.00 77.12 93 PRO A N 1
ATOM 778 C CA . PRO A 1 93 ? 15.977 -10.710 -17.904 1.00 77.12 93 PRO A CA 1
ATOM 779 C C . PRO A 1 93 ? 16.411 -12.052 -17.289 1.00 77.12 93 PRO A C 1
ATOM 781 O O . PRO A 1 93 ? 15.838 -13.091 -17.607 1.00 77.12 93 PRO A O 1
ATOM 784 N N . ARG A 1 94 ? 17.454 -12.072 -16.443 1.00 80.38 94 ARG A N 1
ATOM 785 C CA . ARG A 1 94 ? 18.046 -13.308 -15.910 1.00 80.38 94 ARG A CA 1
ATOM 786 C C . ARG A 1 94 ? 17.463 -13.669 -14.548 1.00 80.38 94 ARG A C 1
ATOM 788 O O . ARG A 1 94 ? 17.630 -12.934 -13.580 1.00 80.38 94 ARG A O 1
ATOM 795 N N . VAL A 1 95 ? 16.883 -14.861 -14.453 1.00 84.81 95 VAL A N 1
ATOM 796 C CA . VAL A 1 95 ? 16.292 -15.392 -13.212 1.00 84.81 95 VAL A CA 1
ATOM 797 C C . VAL A 1 95 ? 17.324 -15.530 -12.080 1.00 84.81 95 VAL A C 1
ATOM 799 O O . VAL A 1 95 ? 17.012 -15.264 -10.925 1.00 84.81 95 VAL A O 1
ATOM 802 N N . GLU A 1 96 ? 18.576 -15.873 -12.390 1.00 87.62 96 GLU A N 1
ATOM 803 C CA . GLU A 1 96 ? 19.661 -15.954 -11.394 1.00 87.62 96 GLU A CA 1
ATOM 804 C C . GLU A 1 96 ? 19.908 -14.606 -10.702 1.00 87.62 96 GLU A C 1
ATOM 806 O O . GLU A 1 96 ? 19.998 -14.530 -9.478 1.00 87.62 96 GLU A O 1
ATOM 811 N N . ASN A 1 97 ? 19.939 -13.525 -11.486 1.00 84.62 97 ASN A N 1
ATOM 812 C CA . ASN A 1 97 ? 20.116 -12.171 -10.970 1.00 84.62 97 ASN A CA 1
ATOM 813 C C . ASN A 1 97 ? 18.904 -11.717 -10.148 1.00 84.62 97 ASN A C 1
ATOM 815 O O . ASN A 1 97 ? 19.074 -11.006 -9.160 1.00 84.62 97 ASN A O 1
ATOM 819 N N . LEU A 1 98 ? 17.696 -12.160 -10.514 1.00 86.44 98 LEU A N 1
ATOM 820 C CA . LEU A 1 98 ? 16.504 -11.955 -9.694 1.00 86.44 98 LEU A CA 1
ATOM 821 C C . LEU A 1 98 ? 16.675 -12.612 -8.316 1.00 86.44 98 LEU A C 1
ATOM 823 O O . LEU A 1 98 ? 16.457 -11.952 -7.305 1.00 86.44 98 LEU A O 1
ATOM 827 N N . PHE A 1 99 ? 17.110 -13.873 -8.243 1.00 88.50 99 PHE A N 1
ATOM 828 C CA . PHE A 1 99 ? 17.325 -14.536 -6.951 1.00 88.50 99 PHE A CA 1
ATOM 829 C C . PHE A 1 99 ? 18.423 -13.873 -6.113 1.00 88.50 99 PHE A C 1
ATOM 831 O O . PHE A 1 99 ? 18.253 -13.738 -4.902 1.00 88.50 99 PHE A O 1
ATOM 838 N N . LEU A 1 100 ? 19.518 -13.420 -6.734 1.00 88.88 100 LEU A N 1
ATOM 839 C CA . LEU A 1 100 ? 20.560 -12.655 -6.038 1.00 88.88 100 LEU A CA 1
ATOM 840 C C . LEU A 1 100 ? 19.996 -11.365 -5.432 1.00 88.88 100 LEU A C 1
ATOM 842 O O . LEU A 1 100 ? 20.178 -11.122 -4.240 1.00 88.88 100 LEU A O 1
ATOM 846 N N . PHE A 1 101 ? 19.242 -10.597 -6.222 1.00 87.88 101 PHE A N 1
ATOM 847 C CA . PHE A 1 101 ? 18.573 -9.380 -5.768 1.00 87.88 101 PHE A CA 1
ATOM 848 C C . PHE A 1 101 ? 17.596 -9.645 -4.611 1.00 87.88 101 PHE A C 1
ATOM 850 O O . PHE A 1 101 ? 17.624 -8.944 -3.598 1.00 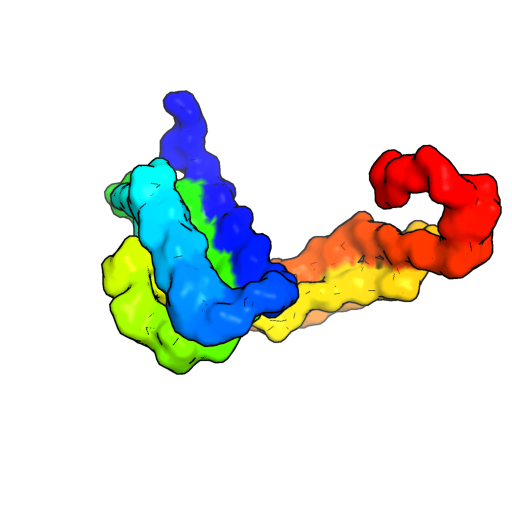87.88 101 PHE A O 1
ATOM 857 N N . LEU A 1 102 ? 16.753 -10.678 -4.724 1.00 88.31 102 LEU A N 1
ATOM 858 C CA . LEU A 1 102 ? 15.792 -11.041 -3.679 1.00 88.31 102 LEU A CA 1
ATOM 859 C C . LEU A 1 102 ? 16.497 -11.443 -2.375 1.00 88.31 102 LEU A C 1
ATOM 861 O O . LEU A 1 102 ? 16.108 -10.980 -1.302 1.00 88.31 102 LEU A O 1
ATOM 865 N N . ASN A 1 103 ? 17.547 -12.265 -2.458 1.00 91.00 103 ASN A N 1
ATOM 866 C CA . ASN A 1 103 ? 18.312 -12.709 -1.291 1.00 91.00 103 ASN A CA 1
ATOM 867 C C . ASN A 1 103 ? 19.016 -11.546 -0.589 1.00 91.00 103 ASN A C 1
ATOM 869 O O . ASN A 1 103 ? 19.028 -11.482 0.643 1.00 91.00 103 ASN A O 1
ATOM 873 N N . GLU A 1 104 ? 19.569 -10.605 -1.354 1.00 89.12 104 GLU A N 1
ATOM 874 C CA . GLU A 1 104 ? 20.165 -9.394 -0.798 1.00 89.12 104 GLU A CA 1
ATOM 875 C C . GLU A 1 104 ? 19.112 -8.558 -0.059 1.00 89.12 104 GLU A C 1
ATOM 877 O O . GLU A 1 104 ? 19.311 -8.195 1.100 1.00 89.12 104 GLU A O 1
ATOM 882 N N . LYS A 1 105 ? 17.951 -8.317 -0.683 1.00 85.56 105 LYS A N 1
ATOM 883 C CA . LYS A 1 105 ? 16.879 -7.496 -0.099 1.00 85.56 105 LYS A CA 1
ATOM 884 C C . LYS A 1 105 ? 16.264 -8.102 1.159 1.00 85.56 105 LYS A C 1
ATOM 886 O O . LYS A 1 105 ? 15.997 -7.372 2.108 1.00 85.56 105 LYS A O 1
ATOM 891 N N . VAL A 1 106 ? 16.075 -9.420 1.208 1.00 86.56 106 VAL A N 1
ATOM 892 C CA . VAL A 1 106 ? 15.560 -10.107 2.409 1.00 86.56 106 VAL A CA 1
ATOM 893 C C . VAL A 1 106 ? 16.549 -10.030 3.576 1.00 86.56 106 VAL A C 1
ATOM 895 O O . VAL A 1 106 ? 16.126 -10.030 4.732 1.00 86.56 106 VAL A O 1
ATOM 898 N N . SER A 1 107 ? 17.848 -9.937 3.283 1.00 88.12 107 SER A N 1
ATOM 899 C CA . SER A 1 107 ? 18.914 -9.879 4.291 1.00 88.12 107 SER A CA 1
ATOM 900 C C . SER A 1 107 ? 19.097 -8.485 4.906 1.00 88.12 107 SER A C 1
ATOM 902 O O . SER A 1 107 ? 19.771 -8.350 5.927 1.00 88.12 107 SER A O 1
ATOM 904 N N . GLN A 1 108 ? 18.511 -7.444 4.307 1.00 86.69 108 GLN A N 1
ATOM 905 C CA . GLN A 1 108 ? 18.601 -6.070 4.800 1.00 86.69 108 GLN A CA 1
ATOM 906 C C . GLN A 1 108 ? 17.576 -5.801 5.922 1.00 86.69 108 GLN A C 1
ATOM 908 O O . GLN A 1 108 ? 16.467 -6.346 5.903 1.00 86.69 108 GLN A O 1
ATOM 913 N N . PRO A 1 109 ? 17.905 -4.941 6.909 1.00 87.19 109 PRO A N 1
ATOM 914 C CA . PRO A 1 109 ? 16.943 -4.505 7.915 1.00 87.19 109 PRO A CA 1
ATOM 915 C C . PRO A 1 109 ? 15.720 -3.852 7.270 1.00 87.19 109 PRO A C 1
ATOM 917 O O . PRO A 1 109 ? 15.845 -3.058 6.337 1.00 87.19 109 PRO A O 1
ATOM 920 N N . ARG A 1 110 ? 14.530 -4.150 7.798 1.00 84.06 110 ARG A N 1
ATOM 921 C CA . ARG A 1 110 ? 13.293 -3.540 7.303 1.00 84.06 110 ARG A CA 1
ATOM 922 C C . ARG A 1 110 ? 13.088 -2.160 7.932 1.00 84.06 110 ARG A C 1
ATOM 924 O O . ARG A 1 110 ? 13.253 -2.026 9.146 1.00 84.06 110 ARG A O 1
ATOM 931 N N . PRO A 1 111 ? 12.691 -1.152 7.145 1.00 83.94 111 PRO A N 1
ATOM 932 C CA . PRO A 1 111 ? 12.336 0.153 7.680 1.00 83.94 111 PRO A CA 1
ATOM 933 C C . PRO A 1 111 ? 11.060 0.073 8.532 1.00 83.94 111 PRO A C 1
ATOM 935 O O . PRO A 1 111 ? 10.179 -0.749 8.286 1.00 83.94 111 PRO A O 1
ATOM 938 N N . THR A 1 112 ? 10.957 0.943 9.538 1.00 82.31 112 THR A N 1
ATOM 939 C CA . THR A 1 112 ? 9.827 0.994 10.489 1.00 82.31 112 THR A CA 1
ATOM 940 C C . THR A 1 112 ? 8.835 2.123 10.201 1.00 82.31 112 THR A C 1
ATOM 942 O O . THR A 1 112 ? 7.817 2.247 10.877 1.00 82.31 112 THR A O 1
ATOM 945 N N . THR A 1 113 ? 9.139 2.974 9.220 1.00 81.88 113 THR A N 1
ATOM 946 C CA . THR A 1 113 ? 8.405 4.218 8.934 1.00 81.88 113 THR A CA 1
ATOM 947 C C . THR A 1 113 ? 7.748 4.241 7.556 1.00 81.88 113 THR A C 1
ATOM 949 O O . THR A 1 113 ? 6.994 5.164 7.262 1.00 81.88 113 THR A O 1
ATOM 952 N N . CYS A 1 114 ? 8.004 3.239 6.717 1.00 83.62 114 CYS A N 1
ATOM 953 C CA . CYS A 1 114 ? 7.491 3.130 5.351 1.00 83.62 114 CYS A CA 1
ATOM 954 C C . CYS A 1 114 ? 7.153 1.665 5.027 1.00 83.62 114 CYS A C 1
ATOM 956 O O . CYS A 1 114 ? 7.561 0.743 5.741 1.00 83.62 114 CYS A O 1
ATOM 958 N N . ILE A 1 115 ? 6.443 1.444 3.923 1.00 85.69 115 ILE A N 1
ATOM 959 C CA . ILE A 1 115 ? 6.216 0.092 3.411 1.00 85.69 115 ILE A CA 1
ATOM 960 C C . ILE A 1 115 ? 7.458 -0.366 2.645 1.00 85.69 115 ILE A C 1
ATOM 962 O O . ILE A 1 115 ? 7.969 0.346 1.777 1.00 85.69 115 ILE A O 1
ATOM 966 N N . ASN A 1 116 ? 7.937 -1.566 2.973 1.00 87.25 116 ASN A N 1
ATOM 967 C CA . ASN A 1 116 ? 9.020 -2.225 2.255 1.00 87.25 116 ASN A CA 1
ATOM 968 C C . ASN A 1 116 ? 8.451 -3.117 1.149 1.00 87.25 116 ASN A C 1
ATOM 970 O O . ASN A 1 116 ? 7.719 -4.065 1.442 1.00 87.25 116 ASN A O 1
ATOM 974 N N . VAL A 1 117 ? 8.825 -2.842 -0.098 1.00 84.94 117 VAL A N 1
ATOM 975 C CA . VAL A 1 117 ? 8.384 -3.598 -1.274 1.00 84.94 117 VAL A CA 1
ATOM 976 C C . VAL A 1 117 ? 9.562 -4.389 -1.837 1.00 84.94 117 VAL A C 1
ATOM 978 O O . VAL A 1 117 ? 10.699 -3.926 -1.869 1.00 84.94 117 VAL A O 1
ATOM 981 N N . THR A 1 118 ? 9.307 -5.622 -2.264 1.00 84.81 118 THR A N 1
ATOM 982 C CA . THR A 1 118 ? 10.304 -6.469 -2.926 1.00 84.81 118 THR A CA 1
ATOM 983 C C . THR A 1 118 ? 9.677 -7.058 -4.177 1.00 84.81 118 THR A C 1
ATOM 985 O O . THR A 1 118 ? 8.678 -7.770 -4.090 1.00 84.81 118 THR A O 1
ATOM 988 N N . GLN A 1 119 ? 10.241 -6.736 -5.341 1.00 82.62 119 GLN A N 1
ATOM 989 C CA . GLN A 1 119 ? 9.663 -7.121 -6.623 1.00 82.62 119 GLN A CA 1
ATOM 990 C C . GLN A 1 119 ? 10.319 -8.381 -7.190 1.00 82.62 119 GLN A C 1
ATOM 992 O O . GLN A 1 119 ? 11.535 -8.459 -7.347 1.00 82.62 119 GLN A O 1
ATOM 997 N N . GLY A 1 120 ? 9.479 -9.361 -7.525 1.00 80.81 120 GLY A N 1
ATOM 998 C CA . GLY A 1 120 ? 9.866 -10.648 -8.102 1.00 80.81 120 GLY A CA 1
ATOM 999 C C . GLY A 1 120 ? 9.782 -10.706 -9.629 1.00 80.81 120 GLY A C 1
ATOM 1000 O O . GLY A 1 120 ? 9.523 -11.776 -10.169 1.00 80.81 120 GLY A O 1
ATOM 1001 N N . GLN A 1 121 ? 9.891 -9.570 -10.320 1.00 80.25 121 GLN A N 1
ATOM 1002 C CA . GLN A 1 121 ? 9.637 -9.475 -11.761 1.00 80.25 121 GLN A CA 1
ATOM 1003 C C . GLN A 1 121 ? 10.943 -9.332 -12.547 1.00 80.25 121 GLN A C 1
ATOM 1005 O O . GLN A 1 121 ? 11.844 -8.601 -12.138 1.00 80.25 121 GLN A O 1
ATOM 1010 N N . THR A 1 122 ? 11.045 -10.013 -13.689 1.00 78.56 122 THR A N 1
ATOM 1011 C CA . THR A 1 122 ? 12.132 -9.822 -14.661 1.00 78.56 122 THR A CA 1
ATOM 1012 C C . THR A 1 122 ? 11.750 -8.773 -15.696 1.00 78.56 122 THR A C 1
ATOM 1014 O O . THR A 1 122 ? 10.583 -8.665 -16.065 1.00 78.56 122 THR A O 1
ATOM 1017 N N . THR A 1 123 ? 12.734 -8.052 -16.229 1.00 76.88 123 THR A N 1
ATOM 1018 C CA . THR A 1 123 ? 12.515 -7.072 -17.300 1.00 76.88 123 THR A CA 1
ATOM 1019 C C . THR A 1 123 ? 13.076 -7.619 -18.614 1.00 76.88 123 THR A C 1
ATOM 1021 O O . THR A 1 123 ? 14.261 -7.960 -18.662 1.00 76.88 123 THR A O 1
ATOM 1024 N N . PRO A 1 124 ? 12.262 -7.720 -19.677 1.00 71.94 124 PRO A N 1
ATOM 1025 C CA . PRO A 1 124 ? 12.732 -8.112 -21.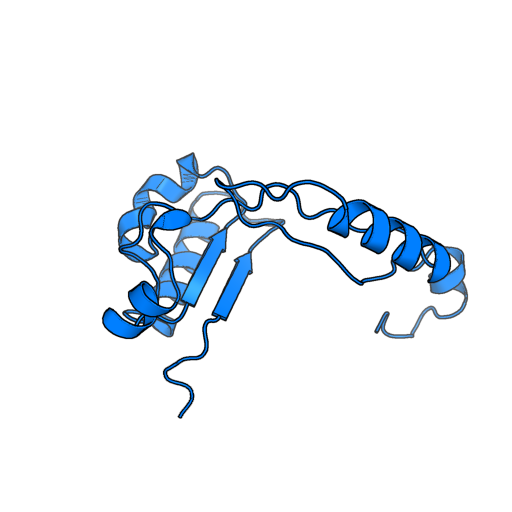002 1.00 71.94 124 PRO A CA 1
ATOM 1026 C C . PRO A 1 124 ? 13.791 -7.138 -21.521 1.00 71.94 124 PRO A C 1
ATOM 1028 O O . PRO A 1 124 ? 13.656 -5.926 -21.366 1.00 71.94 124 PRO A O 1
ATOM 1031 N N . ASP A 1 125 ? 14.828 -7.655 -22.178 1.00 75.94 125 ASP A N 1
ATOM 1032 C CA . ASP A 1 125 ? 15.803 -6.818 -22.881 1.00 75.94 125 ASP A CA 1
ATOM 1033 C C . ASP A 1 125 ? 15.411 -6.598 -24.355 1.00 75.94 125 ASP A C 1
ATOM 1035 O O . ASP A 1 125 ? 14.516 -7.257 -24.894 1.00 75.94 125 ASP A O 1
ATOM 1039 N N . GLY A 1 126 ? 16.106 -5.686 -25.045 1.00 69.75 126 GLY A N 1
ATOM 1040 C CA . GLY A 1 126 ? 15.833 -5.392 -26.459 1.00 69.75 126 GLY A CA 1
ATOM 1041 C C . GLY A 1 126 ? 15.921 -6.624 -27.369 1.00 69.75 126 GLY A C 1
ATOM 1042 O O . GLY A 1 126 ? 15.176 -6.731 -28.342 1.00 69.75 126 GLY A O 1
ATOM 1043 N N . SER A 1 127 ? 16.766 -7.599 -27.020 1.00 67.12 127 SER A N 1
ATOM 1044 C CA . SER A 1 127 ? 16.889 -8.863 -27.755 1.00 67.12 127 SER A CA 1
ATOM 1045 C C . SER A 1 127 ? 15.696 -9.800 -27.531 1.00 67.12 127 SER A C 1
ATOM 1047 O O . SER A 1 127 ? 15.341 -10.581 -28.414 1.00 67.12 127 SER A O 1
ATOM 1049 N N . SER A 1 128 ? 15.080 -9.739 -26.351 1.00 63.16 128 SER A N 1
ATOM 1050 C CA . SER A 1 128 ? 13.895 -10.506 -25.963 1.00 63.16 128 SER A CA 1
ATOM 1051 C C . SER A 1 128 ? 12.654 -9.961 -26.666 1.00 63.16 128 SER A C 1
ATOM 1053 O O . SER A 1 128 ? 11.836 -10.740 -27.155 1.00 63.16 128 SER A O 1
ATOM 1055 N N . ILE A 1 129 ? 12.578 -8.633 -26.801 1.00 71.19 129 ILE A N 1
ATOM 1056 C CA . ILE A 1 129 ? 11.522 -7.925 -27.535 1.00 71.19 129 ILE A CA 1
ATOM 1057 C C . ILE A 1 129 ? 11.635 -8.194 -29.042 1.00 71.19 129 ILE A C 1
ATOM 1059 O O . ILE A 1 129 ? 10.651 -8.564 -29.673 1.00 71.19 129 ILE A O 1
ATOM 1063 N N . GLN A 1 130 ? 12.836 -8.087 -29.628 1.00 69.38 130 GLN A N 1
ATOM 1064 C CA . GLN A 1 130 ? 13.042 -8.363 -31.059 1.00 69.38 130 GLN A CA 1
ATOM 1065 C C . GLN A 1 130 ? 12.707 -9.803 -31.454 1.00 69.38 130 GLN A C 1
ATOM 1067 O O . GLN A 1 130 ? 12.230 -10.040 -32.561 1.00 69.38 130 GLN A O 1
ATOM 1072 N N . ARG A 1 131 ? 12.965 -10.769 -30.566 1.00 71.69 131 ARG A N 1
ATOM 1073 C CA . ARG A 1 131 ? 12.657 -12.183 -30.816 1.00 71.69 131 ARG A CA 1
ATOM 1074 C C . ARG A 1 131 ? 11.170 -12.501 -30.696 1.00 71.69 131 ARG A C 1
ATOM 1076 O O . ARG A 1 131 ? 10.728 -13.473 -31.298 1.00 71.69 131 ARG A O 1
ATOM 1083 N N . ASN A 1 132 ? 10.407 -11.684 -29.971 1.00 65.94 132 ASN A N 1
ATOM 1084 C CA . ASN A 1 132 ? 8.979 -11.891 -29.755 1.00 65.94 132 ASN A CA 1
ATOM 1085 C C . ASN A 1 132 ? 8.190 -10.575 -29.920 1.00 65.94 132 ASN A C 1
ATOM 1087 O O . ASN A 1 132 ? 7.561 -10.101 -28.976 1.00 65.94 132 ASN A O 1
ATOM 1091 N N . PRO A 1 133 ? 8.185 -9.972 -31.123 1.00 63.34 133 PRO A N 1
ATOM 1092 C CA . PRO A 1 133 ? 7.643 -8.627 -31.341 1.00 63.34 133 PRO A CA 1
ATOM 1093 C C . PRO A 1 133 ? 6.120 -8.526 -31.150 1.00 63.34 133 PRO A C 1
ATOM 1095 O O . PRO A 1 133 ? 5.585 -7.425 -31.067 1.00 63.34 133 PRO A O 1
ATOM 1098 N N . PHE A 1 134 ? 5.425 -9.665 -31.075 1.00 72.12 134 PHE A N 1
ATOM 1099 C CA . PHE A 1 134 ? 3.975 -9.752 -30.895 1.00 72.12 134 PHE A CA 1
ATOM 1100 C C . PHE A 1 134 ? 3.565 -10.576 -29.662 1.00 72.12 134 PHE A C 1
ATOM 1102 O O . PHE A 1 134 ? 2.387 -10.897 -29.519 1.00 72.12 134 PHE A O 1
ATOM 1109 N N . SER A 1 135 ? 4.503 -10.954 -28.782 1.00 59.84 135 SER A N 1
ATOM 1110 C CA . SER A 1 135 ? 4.146 -11.622 -27.523 1.00 59.84 135 SER A CA 1
ATOM 1111 C C . SER A 1 135 ? 3.760 -10.603 -26.457 1.00 59.84 135 SER A C 1
ATOM 1113 O O . SER A 1 135 ? 4.401 -9.557 -26.345 1.00 59.84 135 SER A O 1
ATOM 1115 N N . SER A 1 136 ? 2.793 -10.941 -25.603 1.00 55.72 136 SER A N 1
ATOM 1116 C CA . SER A 1 136 ? 2.662 -10.268 -24.311 1.00 55.72 136 SER A CA 1
ATOM 1117 C C . SER A 1 136 ? 3.893 -10.570 -23.459 1.00 55.72 136 SER A C 1
ATOM 1119 O O . SER A 1 136 ? 4.372 -11.699 -23.440 1.00 55.72 136 SER A O 1
ATOM 1121 N N . LEU A 1 137 ? 4.408 -9.570 -22.745 1.00 50.22 137 LEU A N 1
ATOM 1122 C CA . LEU A 1 137 ? 5.555 -9.709 -21.837 1.00 50.22 137 LEU A CA 1
ATOM 1123 C C . LEU A 1 137 ? 5.174 -10.374 -20.494 1.00 50.22 137 LEU A C 1
ATOM 1125 O O . LEU A 1 137 ? 5.759 -10.059 -19.461 1.00 50.22 137 LEU A O 1
ATOM 1129 N N . TYR A 1 138 ? 4.191 -11.278 -20.528 1.00 44.75 138 TYR A N 1
ATOM 1130 C CA . TYR A 1 138 ? 3.622 -11.998 -19.390 1.00 44.75 138 TYR A CA 1
ATOM 1131 C C . TYR A 1 138 ? 3.504 -13.482 -19.716 1.00 44.75 138 TYR A C 1
ATOM 1133 O O . TYR A 1 138 ? 3.036 -13.782 -20.841 1.00 44.75 138 TYR A O 1
#